Protein AF-A0A2S0KU17-F1 (afdb_monomer_lite)

Radius of gyration: 21.41 Å; chains: 1; bounding box: 46×50×54 Å

Secondary structure (DSSP, 8-state):
-HHHHHHHHHHHHHHH-------EEEEEESSEEEEEEETTTTEEEEEEE-SEEEEEE-SS-EEEEEEE-TTT--EEETTTTEEESEEEEEEEE----SSHHHHHHHH-HHHHHHHHHHHHHHHHHHHHHHHHHHTTT-

pLDDT: mean 76.0, std 9.33, range [48.88, 92.88]

Sequence (138 aa):
MRKITITITVIAAALLLPGCSHNTGAFTLGTRINAGLDPQNATANLSYTDGLNVVDVSRENASWDIEIDADNGVSVDDSTGTVKGVKRLRRDVGPQITGYLVDLAAKDPEMAKTYVKSMKLYWQYRLEKQREANSRTE

Foldseek 3Di:
DVVVVVVVVVVVVVVVPPPDPDWDWDWDAAWDWDWDADPVVRDIDTDTDGGTDIDTDDPFDKDWDWAFQPVPGWDADPVPRDIPGTPDIDMDTADPCPDPLVVCCVVPVVVSVVSVVVSVVVVVVVVVVVVVVVVVVD

Structure (mmCIF, N/CA/C/O backbone):
data_AF-A0A2S0KU17-F1
#
_entry.id   AF-A0A2S0KU17-F1
#
loop_
_atom_site.group_PDB
_atom_site.id
_atom_site.type_symbol
_atom_site.label_atom_id
_atom_site.label_alt_id
_atom_site.label_comp_id
_atom_site.label_asym_id
_atom_site.label_entity_id
_atom_site.label_seq_id
_atom_site.pdbx_PDB_ins_code
_atom_site.Cartn_x
_atom_site.Cartn_y
_atom_site.Cartn_z
_atom_site.occupancy
_atom_site.B_iso_or_equiv
_atom_site.auth_seq_id
_atom_site.auth_comp_id
_atom_site.auth_asym_id
_atom_site.auth_atom_id
_atom_site.pdbx_PDB_model_num
ATOM 1 N N . MET A 1 1 ? -12.622 32.152 -30.698 1.00 58.69 1 MET A N 1
ATOM 2 C CA . MET A 1 1 ? -12.985 31.667 -29.345 1.00 58.69 1 MET A CA 1
ATOM 3 C C . MET A 1 1 ? -13.016 30.141 -29.259 1.00 58.69 1 MET A C 1
ATOM 5 O O . MET A 1 1 ? -12.142 29.605 -28.602 1.00 58.69 1 MET A O 1
ATOM 9 N N . ARG A 1 2 ? -13.874 29.421 -30.003 1.00 65.50 2 ARG A N 1
ATOM 10 C CA . ARG A 1 2 ? -13.979 27.940 -29.941 1.00 65.50 2 ARG A CA 1
ATOM 11 C C . ARG A 1 2 ? -12.659 27.167 -30.126 1.00 65.50 2 ARG A C 1
ATOM 13 O O . ARG A 1 2 ? -12.406 26.216 -29.401 1.00 65.50 2 ARG A O 1
ATOM 20 N N . LYS A 1 3 ? -11.801 27.592 -31.065 1.00 69.38 3 LYS A N 1
ATOM 21 C CA . LYS A 1 3 ? -10.483 26.964 -31.297 1.00 69.38 3 LYS A CA 1
ATOM 22 C C . LYS A 1 3 ? -9.525 27.152 -30.113 1.00 69.38 3 LYS A C 1
ATOM 24 O O . LYS A 1 3 ? -8.852 26.209 -29.737 1.00 69.38 3 LYS A O 1
ATOM 29 N N . ILE A 1 4 ? -9.533 28.335 -29.495 1.00 77.44 4 ILE A N 1
ATOM 30 C CA . ILE A 1 4 ? -8.691 28.662 -28.334 1.00 77.44 4 ILE A CA 1
ATOM 31 C C . ILE A 1 4 ? -9.128 27.832 -27.122 1.00 77.44 4 ILE A C 1
ATOM 33 O O . ILE A 1 4 ? -8.285 27.256 -26.445 1.00 77.44 4 ILE A O 1
ATOM 37 N N . THR A 1 5 ? -10.439 27.694 -26.896 1.00 80.56 5 THR A N 1
ATOM 38 C CA . THR A 1 5 ? -10.979 26.856 -25.817 1.00 80.56 5 THR A CA 1
ATOM 39 C C . THR A 1 5 ? -10.567 25.393 -25.982 1.00 80.56 5 THR A C 1
ATOM 41 O O . THR A 1 5 ? -10.057 24.811 -25.037 1.00 80.56 5 THR A O 1
ATOM 44 N N . ILE A 1 6 ? -10.689 24.823 -27.189 1.00 84.44 6 ILE A N 1
ATOM 45 C CA . ILE A 1 6 ? -10.275 23.435 -27.465 1.00 84.44 6 ILE A CA 1
ATOM 46 C C . ILE A 1 6 ? -8.775 23.247 -27.214 1.00 84.44 6 ILE A C 1
ATOM 48 O O . ILE A 1 6 ? -8.378 22.282 -26.568 1.00 84.44 6 ILE A O 1
ATOM 52 N N . THR A 1 7 ? -7.939 24.177 -27.681 1.00 84.62 7 THR A N 1
ATOM 53 C CA . THR A 1 7 ? -6.487 24.105 -27.475 1.00 84.62 7 THR A CA 1
ATOM 54 C C . THR A 1 7 ? -6.122 24.154 -25.990 1.00 84.62 7 THR A C 1
ATOM 56 O O . THR A 1 7 ? -5.305 23.352 -25.547 1.00 84.62 7 THR A O 1
ATOM 59 N N . ILE A 1 8 ? -6.761 25.023 -25.202 1.00 84.75 8 ILE A N 1
ATOM 60 C CA . ILE A 1 8 ? -6.532 25.100 -23.751 1.00 84.75 8 ILE A CA 1
ATOM 61 C C . ILE A 1 8 ? -6.980 23.809 -23.056 1.00 84.75 8 ILE A C 1
ATOM 63 O O . ILE A 1 8 ? -6.252 23.299 -22.209 1.00 84.75 8 ILE A O 1
ATOM 67 N N . THR A 1 9 ? -8.128 23.238 -23.433 1.00 83.69 9 THR A N 1
ATOM 68 C CA . THR A 1 9 ? -8.615 21.975 -22.856 1.00 83.69 9 THR A CA 1
ATOM 69 C C . THR A 1 9 ? -7.673 20.805 -23.149 1.00 83.69 9 THR A C 1
ATOM 71 O O . THR A 1 9 ? -7.399 20.009 -22.256 1.00 83.69 9 THR A O 1
ATOM 74 N N . VAL A 1 10 ? -7.127 20.717 -24.366 1.00 84.56 10 VAL A N 1
ATOM 75 C CA . VAL A 1 10 ? -6.161 19.668 -24.738 1.00 84.56 10 VAL A CA 1
ATOM 76 C C . VAL A 1 10 ? -4.839 19.833 -23.985 1.00 84.56 10 VAL A C 1
ATOM 78 O O . VAL A 1 10 ? -4.292 18.845 -23.504 1.00 84.56 10 VAL A O 1
ATOM 81 N N . ILE A 1 11 ? -4.346 21.066 -23.825 1.00 82.88 11 ILE A N 1
ATOM 82 C CA . ILE A 1 11 ? -3.121 21.342 -23.057 1.00 82.88 11 ILE A CA 1
ATOM 83 C C . ILE A 1 11 ? -3.328 21.025 -21.571 1.00 82.88 11 ILE A C 1
ATOM 85 O O . ILE A 1 11 ? -2.480 20.376 -20.967 1.00 82.88 11 ILE A O 1
ATOM 89 N N . ALA A 1 12 ? -4.463 21.416 -20.987 1.00 79.25 12 ALA A N 1
ATOM 90 C CA . ALA A 1 12 ? -4.792 21.094 -19.600 1.00 79.25 12 ALA A CA 1
ATOM 91 C C . ALA A 1 12 ? -4.894 19.576 -19.377 1.00 79.25 12 ALA A C 1
ATOM 93 O O . ALA A 1 12 ? -4.332 19.067 -18.413 1.00 79.25 12 ALA A O 1
ATOM 94 N N . ALA A 1 13 ? -5.532 18.841 -20.293 1.00 77.00 13 ALA A N 1
ATOM 95 C CA . ALA A 1 13 ? -5.577 17.382 -20.238 1.00 77.00 13 ALA A CA 1
ATOM 96 C C . ALA A 1 13 ? -4.170 16.769 -20.346 1.00 77.00 13 ALA A C 1
ATOM 98 O O . ALA A 1 13 ? -3.811 15.926 -19.535 1.00 77.00 13 ALA A O 1
ATOM 99 N N . ALA A 1 14 ? -3.336 17.236 -21.278 1.00 72.06 14 ALA A N 1
ATOM 100 C CA . ALA A 1 14 ? -1.969 16.742 -21.444 1.00 72.06 14 ALA A CA 1
ATOM 101 C C . ALA A 1 14 ? -1.070 17.017 -20.223 1.00 72.06 14 ALA A C 1
ATOM 103 O O . ALA A 1 14 ? -0.218 16.194 -19.906 1.00 72.06 14 ALA A O 1
ATOM 104 N N . LEU A 1 15 ? -1.275 18.139 -19.524 1.00 68.44 15 LEU A N 1
ATOM 105 C CA . LEU A 1 15 ? -0.537 18.504 -18.307 1.00 68.44 15 LEU A CA 1
ATOM 106 C C . LEU A 1 15 ? -1.038 17.788 -17.043 1.00 68.44 15 LEU A C 1
ATOM 108 O O . LEU A 1 15 ? -0.300 17.723 -16.064 1.00 68.44 15 LEU A O 1
ATOM 112 N N . LEU A 1 16 ? -2.259 17.243 -17.057 1.00 60.62 16 LEU A N 1
ATOM 113 C CA . LEU A 1 16 ? -2.829 16.431 -15.971 1.00 60.62 16 LEU A CA 1
ATOM 114 C C . LEU A 1 16 ? -2.569 14.923 -16.147 1.00 60.62 16 LEU A C 1
ATOM 116 O O . LEU A 1 16 ? -2.746 14.156 -15.205 1.00 60.62 16 LEU A O 1
ATOM 120 N N . LEU A 1 17 ? -2.125 14.504 -17.337 1.00 56.28 17 LEU A N 1
ATOM 121 C CA . LEU A 1 17 ? -1.777 13.124 -17.676 1.00 56.28 17 LEU A CA 1
ATOM 122 C C . LEU A 1 17 ? -0.327 12.665 -17.406 1.00 56.28 17 LEU A C 1
ATOM 124 O O . LEU A 1 17 ? -0.102 11.464 -17.592 1.00 56.28 17 LEU A O 1
ATOM 128 N N . PRO A 1 18 ? 0.669 13.479 -16.976 1.00 51.06 18 PRO A N 1
ATOM 129 C CA . PRO A 1 18 ? 1.904 12.917 -16.452 1.00 51.06 18 PRO A CA 1
ATOM 130 C C . PRO A 1 18 ? 1.573 12.278 -15.101 1.00 51.06 18 PRO A C 1
ATOM 132 O O . PRO A 1 18 ? 1.691 12.881 -14.037 1.00 51.06 18 PRO A O 1
ATOM 135 N N . GLY A 1 19 ? 1.089 11.040 -15.170 1.00 50.56 19 GLY A N 1
ATOM 136 C CA . GLY A 1 19 ? 0.879 10.180 -14.028 1.00 50.56 19 GLY A CA 1
ATOM 137 C C . GLY A 1 19 ? 2.238 9.883 -13.434 1.00 50.56 19 GLY A C 1
ATOM 138 O O . GLY A 1 19 ? 3.006 9.086 -13.971 1.00 50.56 19 GLY A O 1
ATOM 139 N N . CYS A 1 20 ? 2.563 10.554 -12.338 1.00 51.56 20 CYS A N 1
ATOM 140 C CA . CYS A 1 20 ? 3.688 10.141 -11.529 1.00 51.56 20 CYS A CA 1
ATOM 141 C C . CYS A 1 20 ? 3.473 8.672 -11.137 1.00 51.56 20 CYS A C 1
ATOM 143 O O . CYS A 1 20 ? 2.390 8.295 -10.682 1.00 51.56 20 CYS A O 1
ATOM 145 N N . SER A 1 21 ? 4.492 7.839 -11.352 1.00 50.88 21 SER A N 1
ATOM 146 C CA . SER A 1 21 ? 4.471 6.424 -10.983 1.00 50.88 21 SER A CA 1
ATOM 147 C C . SER A 1 21 ? 4.432 6.300 -9.460 1.00 50.88 21 SER A C 1
ATOM 149 O O . SER A 1 21 ? 5.470 6.221 -8.807 1.00 50.88 21 SER A O 1
ATOM 151 N N . HIS A 1 22 ? 3.233 6.308 -8.889 1.00 62.09 22 HIS A N 1
ATOM 152 C CA . HIS A 1 22 ? 3.010 6.134 -7.463 1.00 62.09 22 HIS A CA 1
ATOM 153 C C . HIS A 1 22 ? 2.089 4.943 -7.232 1.00 62.09 22 HIS A C 1
ATOM 155 O O . HIS A 1 22 ? 1.055 4.800 -7.886 1.00 62.09 22 HIS A O 1
ATOM 161 N N . ASN A 1 23 ? 2.449 4.109 -6.259 1.00 62.22 23 ASN A N 1
ATOM 162 C CA . ASN A 1 23 ? 1.508 3.156 -5.691 1.00 62.22 23 ASN A CA 1
ATOM 163 C C . ASN A 1 23 ? 0.355 3.948 -5.080 1.00 62.22 23 ASN A C 1
ATOM 165 O O . ASN A 1 23 ? 0.582 4.775 -4.194 1.00 62.22 23 ASN A O 1
ATOM 169 N N . THR A 1 24 ? -0.861 3.722 -5.564 1.00 66.25 24 THR A N 1
ATOM 170 C CA . THR A 1 24 ? -2.039 4.394 -5.017 1.00 66.25 24 THR A CA 1
ATOM 171 C C . THR A 1 24 ? -2.593 3.536 -3.896 1.00 66.25 24 THR A C 1
ATOM 173 O O . THR A 1 24 ? -3.146 2.470 -4.144 1.00 66.25 24 THR A O 1
ATOM 176 N N . GLY A 1 25 ? -2.419 4.009 -2.665 1.00 70.88 25 GLY A N 1
ATOM 177 C CA . GLY A 1 25 ? -3.032 3.436 -1.476 1.00 70.88 25 GLY A CA 1
ATOM 178 C C . GLY A 1 25 ? -4.042 4.418 -0.895 1.00 70.88 25 GLY A C 1
ATOM 179 O O . GLY A 1 25 ? -3.706 5.581 -0.676 1.00 70.88 25 GLY A O 1
ATOM 180 N N . ALA A 1 26 ? -5.258 3.959 -0.626 1.00 70.56 26 ALA A N 1
ATOM 181 C CA . ALA A 1 26 ? -6.271 4.724 0.082 1.00 70.56 26 ALA A CA 1
ATOM 182 C C . ALA A 1 26 ? -6.857 3.891 1.222 1.00 70.56 26 ALA A C 1
ATOM 184 O O . ALA A 1 26 ? -7.203 2.722 1.058 1.00 70.56 26 ALA A O 1
ATOM 185 N N . PHE A 1 27 ? -6.988 4.529 2.379 1.00 74.25 27 PHE A N 1
ATOM 186 C CA . PHE A 1 27 ? -7.705 3.999 3.527 1.00 74.25 27 PHE A CA 1
ATOM 187 C C . PHE A 1 27 ? -8.929 4.875 3.743 1.00 74.25 27 PHE A C 1
ATOM 189 O O . PHE A 1 27 ? -8.799 6.082 3.950 1.00 74.25 27 PHE A O 1
ATOM 196 N N . THR A 1 28 ? -10.117 4.295 3.630 1.00 73.44 28 THR A N 1
ATOM 197 C CA . THR A 1 28 ? -11.367 5.053 3.714 1.00 73.44 28 THR A CA 1
ATOM 198 C C . THR A 1 28 ? -12.392 4.321 4.560 1.00 73.44 28 THR A C 1
ATOM 200 O O . THR A 1 28 ? -12.344 3.105 4.714 1.00 73.44 28 THR A O 1
ATOM 203 N N . LEU A 1 29 ? -13.316 5.088 5.128 1.00 75.25 29 LEU A N 1
ATOM 204 C CA . LEU A 1 29 ? -14.426 4.589 5.925 1.00 75.25 29 LEU A CA 1
ATOM 205 C C . LEU A 1 29 ? -15.741 5.215 5.464 1.00 75.25 29 LEU A C 1
ATOM 207 O O . LEU A 1 29 ? -15.756 6.345 4.956 1.00 75.25 29 LEU A O 1
ATOM 211 N N . GLY A 1 30 ? -16.816 4.452 5.646 1.00 74.38 30 GLY A N 1
ATOM 212 C CA . GLY A 1 30 ? -18.174 4.801 5.238 1.00 74.38 30 GLY A CA 1
ATOM 213 C C . GLY A 1 30 ? -18.466 4.439 3.784 1.00 74.38 30 GLY A C 1
ATOM 214 O O . GLY A 1 30 ? -17.738 3.664 3.160 1.00 74.38 30 GLY A O 1
ATOM 215 N N . THR A 1 31 ? -19.537 5.016 3.248 1.00 80.75 31 THR A N 1
ATOM 216 C CA . THR A 1 31 ? -20.014 4.717 1.900 1.00 80.75 31 THR A CA 1
ATOM 217 C C . THR A 1 31 ? -19.132 5.376 0.843 1.00 80.75 31 THR A C 1
ATOM 219 O O . THR A 1 31 ? -18.960 6.599 0.826 1.00 80.75 31 THR A O 1
ATOM 222 N N . ARG A 1 32 ? -18.558 4.575 -0.056 1.00 76.06 32 ARG A N 1
ATOM 223 C CA . ARG A 1 32 ? -17.623 5.018 -1.092 1.00 76.06 32 ARG A CA 1
ATOM 224 C C . ARG A 1 32 ? -17.928 4.378 -2.434 1.00 76.06 32 ARG A C 1
ATOM 226 O O . ARG A 1 32 ? -18.336 3.225 -2.528 1.00 76.06 32 ARG A O 1
ATOM 233 N N . ILE A 1 33 ? -17.664 5.158 -3.477 1.00 79.38 33 ILE A N 1
ATOM 234 C CA . ILE A 1 33 ? -17.570 4.683 -4.852 1.00 79.38 33 ILE A CA 1
ATOM 235 C C . ILE A 1 33 ? -16.110 4.838 -5.261 1.00 79.38 33 ILE A C 1
ATOM 237 O O . ILE A 1 33 ? -15.585 5.951 -5.237 1.00 79.38 33 ILE A O 1
ATOM 241 N N . ASN A 1 34 ? -15.460 3.740 -5.634 1.00 73.00 34 ASN A N 1
ATOM 242 C CA . ASN A 1 34 ? -14.142 3.773 -6.254 1.00 73.00 34 ASN A CA 1
ATOM 243 C C . ASN A 1 34 ? -14.299 3.492 -7.742 1.00 73.00 34 ASN A C 1
ATOM 245 O O . ASN A 1 34 ? -14.941 2.516 -8.121 1.00 73.00 34 ASN A O 1
ATOM 249 N N . ALA A 1 35 ? -13.707 4.347 -8.570 1.00 80.56 35 ALA A N 1
ATOM 250 C CA . ALA A 1 35 ? -13.597 4.138 -10.003 1.00 80.56 35 ALA A CA 1
ATOM 251 C C . ALA A 1 35 ? -12.115 4.139 -10.380 1.00 80.56 35 ALA A C 1
ATOM 253 O O . ALA A 1 35 ? -11.384 5.069 -10.035 1.00 80.56 35 ALA A O 1
ATOM 254 N N . GLY A 1 36 ? -11.676 3.096 -11.072 1.00 73.56 36 GLY A N 1
ATOM 255 C CA . GLY A 1 36 ? -10.290 2.904 -11.475 1.00 73.56 36 GLY A CA 1
ATOM 256 C C . GLY A 1 36 ? -10.193 2.549 -12.948 1.00 73.56 36 GLY A C 1
ATOM 257 O O . GLY A 1 36 ? -11.035 1.829 -13.480 1.00 73.56 36 GLY A O 1
ATOM 258 N N . LEU A 1 37 ? -9.150 3.045 -13.604 1.00 74.62 37 LEU A N 1
ATOM 259 C CA . LEU A 1 37 ? -8.778 2.662 -14.960 1.00 74.62 37 LEU A CA 1
ATOM 260 C C . LEU A 1 37 ? -7.328 2.197 -14.920 1.00 74.62 37 LEU A C 1
ATOM 262 O O . LEU A 1 37 ? -6.466 2.932 -14.442 1.00 74.62 37 LEU A O 1
ATOM 266 N N . ASP A 1 38 ? -7.072 0.996 -15.421 1.00 66.50 38 ASP A N 1
ATOM 267 C CA . ASP A 1 38 ? -5.732 0.480 -15.672 1.00 66.50 38 ASP A CA 1
ATOM 268 C C . ASP A 1 38 ? -5.496 0.468 -17.190 1.00 66.50 38 ASP A C 1
ATOM 270 O O . ASP A 1 38 ? -5.949 -0.444 -17.892 1.00 66.50 38 ASP A O 1
ATOM 274 N N . PRO A 1 39 ? -4.787 1.476 -17.727 1.00 62.50 39 PRO A N 1
ATOM 275 C CA . PRO A 1 39 ? -4.515 1.570 -19.154 1.00 62.50 39 PRO A CA 1
ATOM 276 C C . PRO A 1 39 ? -3.575 0.475 -19.667 1.00 62.50 39 PRO A C 1
ATOM 278 O O . PRO A 1 39 ? -3.586 0.203 -20.863 1.00 62.50 39 PRO A O 1
ATOM 281 N N . GLN A 1 40 ? -2.755 -0.144 -18.804 1.00 58.75 40 GLN A N 1
ATOM 282 C CA . GLN A 1 40 ? -1.821 -1.196 -19.224 1.00 58.75 40 GLN A CA 1
ATOM 283 C C . GLN A 1 40 ? -2.550 -2.506 -19.515 1.00 58.75 40 GLN A C 1
ATOM 285 O O . GLN A 1 40 ? -2.191 -3.198 -20.464 1.00 58.75 40 GLN A O 1
ATOM 290 N N . ASN A 1 41 ? -3.592 -2.812 -18.742 1.00 67.69 41 ASN A N 1
ATOM 291 C CA . ASN A 1 41 ? -4.391 -4.026 -18.916 1.00 67.69 41 ASN A CA 1
ATOM 292 C C . ASN A 1 41 ? -5.765 -3.770 -19.558 1.00 67.69 41 ASN A C 1
ATOM 294 O O . ASN A 1 41 ? -6.549 -4.704 -19.707 1.00 67.69 41 ASN A O 1
ATOM 298 N N . ALA A 1 42 ? -6.061 -2.521 -19.937 1.00 74.25 42 ALA A N 1
ATOM 299 C CA . ALA A 1 42 ? -7.354 -2.081 -20.468 1.00 74.25 42 ALA A CA 1
ATOM 300 C C . ALA A 1 42 ? -8.546 -2.470 -19.572 1.00 74.25 42 ALA A C 1
ATOM 302 O O . ALA A 1 42 ? -9.630 -2.790 -20.061 1.00 74.25 42 ALA A O 1
ATOM 303 N N . THR A 1 43 ? -8.349 -2.446 -18.253 1.00 64.88 43 THR A N 1
ATOM 304 C CA . THR A 1 43 ? -9.401 -2.780 -17.291 1.00 64.88 43 THR A CA 1
ATOM 305 C C . THR A 1 43 ? -9.973 -1.523 -16.649 1.00 64.88 43 THR A C 1
ATOM 307 O O . THR A 1 43 ? -9.280 -0.532 -16.413 1.00 64.88 43 THR A O 1
ATOM 310 N N . ALA A 1 44 ? -11.275 -1.566 -16.378 1.00 76.62 44 ALA A N 1
ATOM 311 C CA . ALA A 1 44 ? -11.980 -0.564 -15.596 1.00 76.62 44 ALA A CA 1
ATOM 312 C C . ALA A 1 44 ? -12.560 -1.241 -14.354 1.00 76.62 44 ALA A C 1
ATOM 314 O O . ALA A 1 44 ? -13.121 -2.334 -14.452 1.00 76.62 44 ALA A O 1
ATOM 315 N N . ASN A 1 45 ? -12.434 -0.596 -13.198 1.00 73.31 45 ASN A N 1
ATOM 316 C CA . ASN A 1 45 ? -13.118 -1.007 -11.982 1.00 73.31 45 ASN A CA 1
ATOM 317 C C . ASN A 1 45 ? -14.126 0.065 -11.565 1.00 73.31 45 ASN A C 1
ATOM 319 O O . ASN A 1 45 ? -13.891 1.264 -11.719 1.00 73.31 45 ASN A O 1
ATOM 323 N N . LEU A 1 46 ? -15.260 -0.401 -11.053 1.00 80.56 46 LEU A N 1
ATOM 324 C CA . LEU A 1 46 ? -16.208 0.404 -10.308 1.00 80.56 46 LEU A CA 1
ATOM 325 C C . LEU A 1 46 ? -16.624 -0.436 -9.107 1.00 80.56 46 LEU A C 1
ATOM 327 O O . LEU A 1 46 ? -17.171 -1.525 -9.282 1.00 80.56 46 LEU A O 1
ATOM 331 N N . SER A 1 47 ? -16.344 0.035 -7.900 1.00 75.75 47 SER A N 1
ATOM 332 C CA . SER A 1 47 ? -16.793 -0.620 -6.676 1.00 75.75 47 SER A CA 1
ATOM 333 C C . SER A 1 47 ? -17.593 0.345 -5.818 1.00 75.75 47 SER A C 1
ATOM 335 O O . SER A 1 47 ? -17.254 1.520 -5.695 1.00 75.75 47 SER A O 1
ATOM 337 N N . TYR A 1 48 ? -18.680 -0.170 -5.251 1.00 79.75 48 TYR A N 1
ATOM 338 C CA . TYR A 1 48 ? -19.458 0.483 -4.210 1.00 79.75 48 TYR A CA 1
ATOM 339 C C . TYR A 1 48 ? -19.236 -0.296 -2.925 1.00 79.75 48 TYR A C 1
ATOM 341 O O . TYR A 1 48 ? -19.442 -1.511 -2.892 1.00 79.75 48 TYR A O 1
ATOM 349 N N . THR A 1 49 ? -18.800 0.391 -1.885 1.00 74.38 49 THR A N 1
ATOM 350 C CA . THR A 1 49 ? -18.504 -0.226 -0.601 1.00 74.38 49 THR A CA 1
ATOM 351 C C . THR A 1 49 ? -19.005 0.657 0.525 1.00 74.38 49 THR A C 1
ATOM 353 O O . THR A 1 49 ? -19.008 1.879 0.413 1.00 74.38 49 THR A O 1
ATOM 356 N N . ASP A 1 50 ? -19.439 0.039 1.617 1.00 71.75 50 ASP A N 1
ATOM 357 C CA . ASP A 1 50 ? -19.856 0.738 2.827 1.00 71.75 50 ASP A CA 1
ATOM 358 C C . ASP A 1 50 ? -19.183 0.084 4.034 1.00 71.75 50 ASP A C 1
ATOM 360 O O . ASP A 1 50 ? -19.193 -1.140 4.168 1.00 71.75 50 ASP A O 1
ATOM 364 N N . GLY A 1 51 ? -18.525 0.894 4.860 1.00 74.69 51 GLY A N 1
ATOM 365 C CA . GLY A 1 51 ? -17.684 0.427 5.963 1.00 74.69 51 GLY A CA 1
ATOM 366 C C . GLY A 1 51 ? -16.194 0.682 5.735 1.00 74.69 51 GLY A C 1
ATOM 367 O O . GLY A 1 51 ? -15.811 1.686 5.134 1.00 74.69 51 GLY A O 1
ATOM 368 N N . LEU A 1 52 ? -15.339 -0.183 6.285 1.00 77.81 52 LEU A N 1
ATOM 369 C CA . LEU A 1 52 ? -13.886 -0.042 6.202 1.00 77.81 52 LEU A CA 1
ATOM 370 C C . LEU A 1 52 ? -13.362 -0.488 4.833 1.00 77.81 52 LEU A C 1
ATOM 372 O O . LEU A 1 52 ? -13.580 -1.620 4.415 1.00 77.81 52 LEU A O 1
ATOM 376 N N . ASN A 1 53 ? -12.600 0.381 4.178 1.00 77.94 53 ASN A N 1
ATOM 377 C CA . ASN A 1 53 ? -12.082 0.169 2.839 1.00 77.94 53 ASN A CA 1
ATOM 378 C C . ASN A 1 53 ? -10.575 0.389 2.783 1.00 77.94 53 ASN A C 1
ATOM 380 O O . ASN A 1 53 ? -10.079 1.477 3.086 1.00 77.94 53 ASN A O 1
ATOM 384 N N . VAL A 1 54 ? -9.864 -0.630 2.307 1.00 77.38 54 VAL A N 1
ATOM 385 C CA . VAL A 1 54 ? -8.452 -0.533 1.937 1.00 77.38 54 VAL A CA 1
ATOM 386 C C . VAL A 1 54 ? -8.353 -0.753 0.440 1.00 77.38 54 VAL A C 1
ATOM 388 O O . VAL A 1 54 ? -8.652 -1.834 -0.062 1.00 77.38 54 VAL A O 1
ATOM 391 N N . VAL A 1 55 ? -7.963 0.295 -0.275 1.00 76.25 55 VAL A N 1
ATOM 392 C CA . VAL A 1 55 ? -7.699 0.244 -1.709 1.00 76.25 55 VAL A CA 1
ATOM 393 C C . VAL A 1 55 ? -6.198 0.326 -1.878 1.00 76.25 55 VAL A C 1
ATOM 395 O O . VAL A 1 55 ? -5.584 1.304 -1.460 1.00 76.25 55 VAL A O 1
ATOM 398 N N . ASP A 1 56 ? -5.605 -0.694 -2.483 1.00 74.44 56 ASP A N 1
ATOM 399 C CA . ASP A 1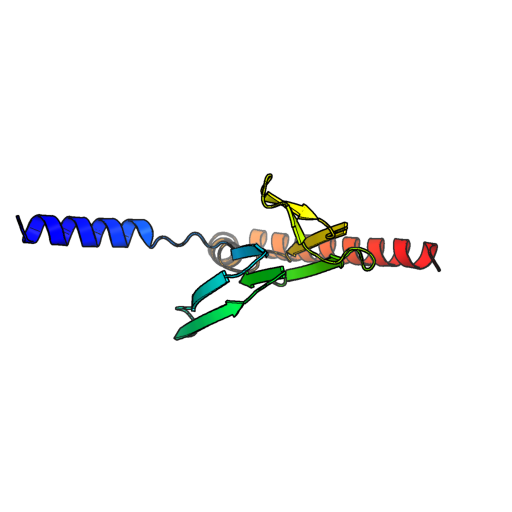 56 ? -4.189 -0.683 -2.815 1.00 74.44 56 ASP A CA 1
ATOM 400 C C . ASP A 1 56 ? -3.981 -1.103 -4.263 1.00 74.44 56 ASP A C 1
ATOM 402 O O . ASP A 1 56 ? -4.339 -2.207 -4.671 1.00 74.44 56 ASP A O 1
ATOM 406 N N . VAL A 1 57 ? -3.387 -0.203 -5.034 1.00 73.38 57 VAL A N 1
ATOM 407 C CA . VAL A 1 57 ? -2.928 -0.440 -6.396 1.00 73.38 57 VAL A CA 1
ATOM 408 C C . VAL A 1 57 ? -1.417 -0.305 -6.366 1.00 73.38 57 VAL A C 1
ATOM 410 O O . VAL A 1 57 ? -0.848 0.766 -6.606 1.00 73.38 57 VAL A O 1
ATOM 413 N N . SER A 1 58 ? -0.773 -1.407 -5.993 1.00 70.31 58 SER A N 1
ATOM 414 C CA . SER A 1 58 ? 0.675 -1.490 -5.896 1.00 70.31 58 SER A CA 1
ATOM 415 C C . SER A 1 58 ? 1.265 -2.059 -7.182 1.00 70.31 58 SER A C 1
ATOM 417 O O . SER A 1 58 ? 0.847 -3.113 -7.655 1.00 70.31 58 SER A O 1
ATOM 419 N N . ARG A 1 59 ? 2.269 -1.376 -7.735 1.00 69.38 59 ARG A N 1
ATOM 420 C CA . ARG A 1 59 ? 3.117 -1.882 -8.825 1.00 69.38 59 ARG A CA 1
ATOM 421 C C . ARG A 1 59 ? 4.172 -2.862 -8.312 1.00 69.38 59 ARG A C 1
ATOM 423 O O . ARG A 1 59 ? 4.804 -3.561 -9.098 1.00 69.38 59 ARG A O 1
ATOM 430 N N . GLU A 1 60 ? 4.365 -2.901 -6.997 1.00 73.81 60 GLU A N 1
ATOM 431 C CA . GLU A 1 60 ? 5.332 -3.755 -6.318 1.00 73.81 60 GLU A CA 1
ATOM 432 C C . GLU A 1 60 ? 4.678 -4.670 -5.293 1.00 73.81 60 GLU A C 1
ATOM 434 O O . GLU A 1 60 ? 3.544 -4.437 -4.872 1.00 73.81 60 GLU A O 1
ATOM 439 N N . ASN A 1 61 ? 5.414 -5.695 -4.857 1.00 72.69 61 ASN A N 1
ATOM 440 C CA . ASN A 1 61 ? 4.968 -6.571 -3.778 1.00 72.69 61 ASN A CA 1
ATOM 441 C C . ASN A 1 61 ? 4.633 -5.724 -2.549 1.00 72.69 61 ASN A C 1
ATOM 443 O O . ASN A 1 61 ? 5.523 -5.101 -1.982 1.00 72.69 61 ASN A O 1
ATOM 447 N N . ALA A 1 62 ? 3.372 -5.701 -2.141 1.00 74.06 62 ALA A N 1
ATOM 448 C CA . ALA A 1 62 ? 2.916 -4.986 -0.960 1.00 74.06 62 ALA A CA 1
ATOM 449 C C . ALA A 1 62 ? 2.199 -5.952 -0.019 1.00 74.06 62 ALA A C 1
ATOM 451 O O . ALA A 1 62 ? 1.548 -6.899 -0.462 1.00 74.06 62 ALA A O 1
ATOM 452 N N . SER A 1 63 ? 2.323 -5.705 1.280 1.00 80.62 63 SER A N 1
ATOM 453 C CA . SER A 1 63 ? 1.585 -6.422 2.315 1.00 80.62 63 SER A CA 1
ATOM 454 C C . SER A 1 63 ? 0.905 -5.440 3.250 1.00 80.62 63 SER A C 1
ATOM 456 O O . SER A 1 63 ? 1.482 -4.413 3.618 1.00 80.62 63 SER A O 1
ATOM 458 N N . TRP A 1 64 ? -0.303 -5.796 3.668 1.00 80.56 64 TRP A N 1
ATOM 459 C CA . TRP A 1 64 ? -1.071 -5.055 4.655 1.00 80.56 64 TRP A CA 1
ATOM 460 C C . TRP A 1 64 ? -1.247 -5.884 5.913 1.00 80.56 64 TRP A C 1
ATOM 462 O O . TRP A 1 64 ? -1.502 -7.084 5.846 1.00 80.56 64 TRP A O 1
ATOM 472 N N . ASP A 1 65 ? -1.138 -5.210 7.046 1.00 83.88 65 ASP A N 1
ATOM 473 C CA . ASP A 1 65 ? -1.448 -5.743 8.360 1.00 83.88 65 ASP A CA 1
ATOM 474 C C . ASP A 1 65 ? -2.449 -4.793 9.024 1.00 83.88 65 ASP A C 1
ATOM 476 O O . ASP A 1 65 ? -2.167 -3.603 9.224 1.00 83.88 65 ASP A O 1
ATOM 480 N N . ILE A 1 66 ? -3.652 -5.316 9.259 1.00 82.81 66 ILE A N 1
ATOM 481 C CA . ILE A 1 66 ? -4.804 -4.579 9.770 1.00 82.81 66 ILE A CA 1
ATOM 482 C C . ILE A 1 66 ? -5.257 -5.274 11.045 1.00 82.81 66 ILE A C 1
ATOM 484 O O . ILE A 1 66 ? -5.701 -6.420 11.018 1.00 82.81 66 ILE A O 1
ATOM 488 N N . GLU A 1 67 ? -5.185 -4.552 12.153 1.00 84.81 67 GLU A N 1
ATOM 489 C CA . GLU A 1 67 ? -5.627 -5.017 13.458 1.00 84.81 67 GLU A CA 1
ATOM 490 C C . GLU A 1 67 ? -6.816 -4.172 13.908 1.00 84.81 67 GLU A C 1
ATOM 492 O O . GLU A 1 67 ? -6.699 -2.957 14.105 1.00 84.81 67 GLU A O 1
ATOM 497 N N . ILE A 1 68 ? -7.970 -4.824 14.040 1.00 83.69 68 ILE A N 1
ATOM 498 C CA . ILE A 1 68 ? -9.232 -4.210 14.456 1.00 83.69 68 ILE A CA 1
ATOM 499 C C . ILE A 1 68 ? -9.484 -4.531 15.928 1.00 83.69 68 ILE A C 1
ATOM 501 O O . ILE A 1 68 ? -9.240 -5.646 16.388 1.00 83.69 68 ILE A O 1
ATOM 505 N N . ASP A 1 69 ? -9.983 -3.550 16.670 1.00 81.06 69 ASP A N 1
ATOM 506 C CA . ASP A 1 69 ? -10.453 -3.753 18.031 1.00 81.06 69 ASP A CA 1
ATOM 507 C C . ASP A 1 69 ? -11.787 -4.511 18.022 1.00 81.06 69 ASP A C 1
ATOM 509 O O . ASP A 1 69 ? -12.832 -3.950 17.683 1.00 81.06 69 ASP A O 1
ATOM 513 N N . ALA A 1 70 ? -11.740 -5.802 18.359 1.00 64.19 70 ALA A N 1
ATOM 514 C CA . ALA A 1 70 ? -12.886 -6.707 18.277 1.00 64.19 70 ALA A CA 1
ATOM 515 C C . ALA A 1 70 ? -14.068 -6.272 19.160 1.00 64.19 70 ALA A C 1
ATOM 517 O O . ALA A 1 70 ? -15.215 -6.530 18.803 1.00 64.19 70 ALA A O 1
ATOM 518 N N . ASP A 1 71 ? -13.794 -5.577 20.267 1.00 70.81 71 ASP A N 1
ATOM 519 C CA . ASP A 1 71 ? -14.808 -5.219 21.261 1.00 70.81 71 ASP A CA 1
ATOM 520 C C . ASP A 1 71 ? -15.652 -4.001 20.847 1.00 70.81 71 ASP A C 1
ATOM 522 O O . ASP A 1 71 ? -16.778 -3.840 21.314 1.00 70.81 71 ASP A O 1
ATOM 526 N N . ASN A 1 72 ? -15.131 -3.151 19.953 1.00 66.81 72 ASN A N 1
ATOM 527 C CA . ASN A 1 72 ? -15.738 -1.860 19.609 1.00 66.81 72 ASN A CA 1
ATOM 528 C C . ASN A 1 72 ? -16.194 -1.751 18.142 1.00 66.81 72 ASN A C 1
ATOM 530 O O . ASN A 1 72 ? -16.958 -0.843 17.807 1.00 66.81 72 ASN A O 1
ATOM 534 N N . GLY A 1 73 ? -15.744 -2.655 17.262 1.00 69.81 73 GLY A N 1
ATOM 535 C CA . GLY A 1 73 ? -15.956 -2.530 15.816 1.00 69.81 73 GLY A CA 1
ATOM 536 C C . GLY A 1 73 ? -15.280 -1.283 15.227 1.00 69.81 73 GLY A C 1
ATOM 537 O O . GLY A 1 73 ? -14.652 -0.499 15.936 1.00 69.81 73 GLY A O 1
ATOM 538 N N . VAL A 1 74 ? -15.386 -1.082 13.909 1.00 75.75 74 VAL A N 1
ATOM 539 C CA . VAL A 1 74 ? -14.820 0.107 13.245 1.00 75.75 74 VAL A CA 1
ATOM 540 C C . VAL A 1 74 ? -15.911 1.149 13.040 1.00 75.75 74 VAL A C 1
ATOM 542 O O . VAL A 1 74 ? -16.932 0.861 12.421 1.00 75.75 74 VAL A O 1
ATOM 545 N N . SER A 1 75 ? -15.686 2.367 13.531 1.00 75.56 75 SER A N 1
ATOM 546 C CA . SER A 1 75 ? -16.622 3.489 13.386 1.00 75.56 75 SER A CA 1
ATOM 547 C C . SER A 1 75 ? -15.891 4.802 13.120 1.00 75.56 75 SER A C 1
ATOM 549 O O . SER A 1 75 ? -14.692 4.934 13.382 1.00 75.56 75 SER A O 1
ATOM 551 N N . VAL A 1 76 ? -16.619 5.776 12.578 1.00 75.00 76 VAL A N 1
ATOM 552 C CA . VAL A 1 76 ? -16.151 7.153 12.413 1.00 75.00 76 VAL A CA 1
ATOM 553 C C . VAL A 1 76 ? -16.955 8.032 13.355 1.00 75.00 76 VAL A C 1
ATOM 555 O O . VAL A 1 76 ? -18.172 7.921 13.440 1.00 75.00 76 VAL A O 1
ATOM 558 N N . ASP A 1 77 ? -16.260 8.883 14.095 1.00 72.62 77 ASP A N 1
ATOM 559 C CA . ASP A 1 77 ? -16.893 9.928 14.882 1.00 72.62 77 ASP A CA 1
ATOM 560 C C . ASP A 1 77 ? -17.324 11.065 13.946 1.00 72.62 77 ASP A C 1
ATOM 562 O O . ASP A 1 77 ? -16.478 11.815 13.460 1.00 72.62 77 ASP A O 1
ATOM 566 N N . ASP A 1 78 ? -18.625 11.194 13.686 1.00 74.88 78 ASP A N 1
ATOM 567 C CA . ASP A 1 78 ? -19.169 12.148 12.705 1.00 74.88 78 ASP A CA 1
ATOM 568 C C . ASP A 1 78 ? -18.862 13.620 13.028 1.00 74.88 78 ASP A C 1
ATOM 570 O O . ASP A 1 78 ? -18.898 14.475 12.143 1.00 74.88 78 ASP A O 1
ATOM 574 N N . SER A 1 79 ? -18.534 13.932 14.286 1.00 73.38 79 SER A N 1
ATOM 575 C CA . SER A 1 79 ? -18.226 15.299 14.71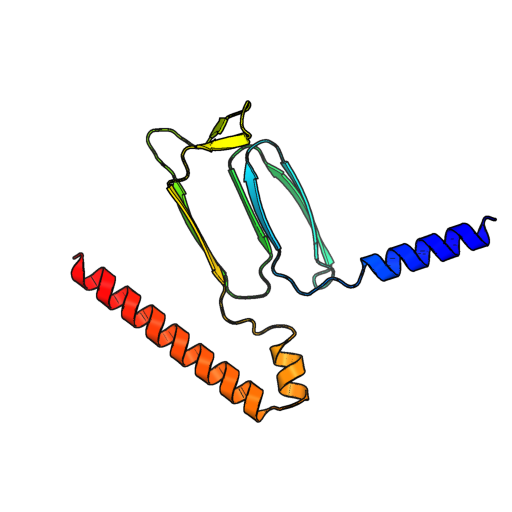7 1.00 73.38 79 SER A CA 1
ATOM 576 C C . SER A 1 79 ? -16.763 15.689 14.493 1.00 73.38 79 SER A C 1
ATOM 578 O O . SER A 1 79 ? -16.461 16.864 14.288 1.00 73.38 79 SER A O 1
ATOM 580 N N . THR A 1 80 ? -15.851 14.713 14.512 1.00 76.69 80 THR A N 1
ATOM 581 C CA . THR A 1 80 ? -14.398 14.950 14.413 1.00 76.69 80 THR A CA 1
ATOM 582 C C . THR A 1 80 ? -13.746 14.293 13.197 1.00 76.69 80 THR A C 1
ATOM 584 O O . THR A 1 80 ? -12.589 14.579 12.898 1.00 76.69 80 THR A O 1
ATOM 587 N N . GLY A 1 81 ? -14.451 13.398 12.501 1.00 67.38 81 GLY A N 1
ATOM 588 C CA . GLY A 1 81 ? -13.904 12.557 11.433 1.00 67.38 81 GLY A CA 1
ATOM 589 C C . GLY A 1 81 ? -12.913 11.495 11.924 1.00 67.38 81 GLY A C 1
ATOM 590 O O . GLY A 1 81 ? -12.237 10.865 11.111 1.00 67.38 81 GLY A O 1
ATOM 591 N N . THR A 1 82 ? -12.794 11.295 13.241 1.00 71.81 82 THR A N 1
ATOM 592 C CA . THR A 1 82 ? -11.815 10.373 13.828 1.00 71.81 82 THR A CA 1
ATOM 593 C C . THR A 1 82 ? -12.267 8.927 13.660 1.00 71.81 82 THR A C 1
ATOM 595 O O . THR A 1 82 ? -13.385 8.572 14.030 1.00 71.81 82 THR A O 1
ATOM 598 N N . VAL A 1 83 ? -11.374 8.076 13.157 1.00 74.69 83 VAL A N 1
ATOM 599 C CA . VAL A 1 83 ? -11.590 6.629 13.049 1.00 74.69 83 VAL A CA 1
ATOM 600 C C . VAL A 1 83 ? -11.325 5.962 14.398 1.00 74.69 83 VAL A C 1
ATOM 602 O O . VAL A 1 83 ? -10.236 6.103 14.954 1.00 74.69 83 VAL A O 1
ATOM 605 N N . LYS A 1 84 ? -12.300 5.209 14.912 1.00 77.81 84 LYS A N 1
ATOM 606 C CA . LYS A 1 84 ? -12.189 4.405 16.138 1.00 77.81 84 LYS A CA 1
ATOM 607 C C . LYS A 1 84 ? -12.185 2.912 15.796 1.00 77.81 84 LYS A C 1
ATOM 609 O O . LYS A 1 84 ? -12.744 2.497 14.782 1.00 77.81 84 LYS A O 1
ATOM 614 N N . GLY A 1 85 ? -11.539 2.116 16.650 1.00 79.19 85 GLY A N 1
ATOM 615 C CA . GLY A 1 85 ? -11.522 0.653 16.541 1.00 79.19 85 GLY A CA 1
ATOM 616 C C . GLY A 1 85 ? -10.490 0.064 15.577 1.00 79.19 85 GLY A C 1
ATOM 617 O O . GLY A 1 85 ? -10.500 -1.137 15.339 1.00 79.19 85 GLY A O 1
ATOM 618 N N . VAL A 1 86 ? -9.567 0.867 15.042 1.00 81.62 86 VAL A N 1
ATOM 619 C CA . VAL A 1 86 ? -8.396 0.371 14.299 1.00 81.62 86 VAL A CA 1
ATOM 620 C C . VAL A 1 86 ? -7.184 0.480 15.218 1.00 81.62 86 VAL A C 1
ATOM 622 O O . VAL A 1 86 ? -6.714 1.583 15.489 1.00 81.62 86 VAL A O 1
ATOM 625 N N . LYS A 1 87 ? -6.688 -0.654 15.723 1.00 82.62 87 LYS A N 1
ATOM 626 C CA . LYS A 1 87 ? -5.499 -0.705 16.592 1.00 82.62 87 LYS A CA 1
ATOM 627 C C . LYS A 1 87 ? -4.227 -0.478 15.796 1.00 82.62 87 LYS A C 1
ATOM 629 O O . LYS A 1 87 ? -3.320 0.219 16.246 1.00 82.62 87 LYS A O 1
ATOM 634 N N . ARG A 1 88 ? -4.161 -1.070 14.604 1.00 82.00 88 ARG A N 1
ATOM 635 C CA . ARG A 1 88 ? -2.974 -1.002 13.761 1.00 82.00 88 ARG A CA 1
ATOM 636 C C . ARG A 1 88 ? -3.356 -1.066 12.298 1.00 82.00 88 ARG A C 1
ATOM 638 O O . ARG A 1 88 ? -4.093 -1.946 11.873 1.00 82.00 88 ARG A O 1
ATOM 645 N N . LEU A 1 89 ? -2.809 -0.130 11.536 1.00 82.25 89 LEU A N 1
ATOM 646 C CA . LEU A 1 89 ? -2.822 -0.156 10.086 1.00 82.25 89 LEU A CA 1
ATOM 647 C C . LEU A 1 89 ? -1.383 -0.002 9.625 1.00 82.25 89 LEU A C 1
ATOM 649 O O . LEU A 1 89 ? -0.765 1.044 9.829 1.00 82.25 89 LEU A O 1
ATOM 653 N N . ARG A 1 90 ? -0.838 -1.049 9.019 1.00 83.69 90 ARG A N 1
ATOM 654 C CA . ARG A 1 90 ? 0.519 -1.040 8.492 1.00 83.69 90 ARG A CA 1
ATOM 655 C C . ARG A 1 90 ? 0.509 -1.532 7.056 1.00 83.69 90 ARG A C 1
ATOM 657 O O . ARG A 1 90 ? -0.030 -2.591 6.758 1.00 83.69 90 ARG A O 1
ATOM 664 N N . ARG A 1 91 ? 1.151 -0.759 6.186 1.00 83.00 91 ARG A N 1
ATOM 665 C CA . ARG A 1 91 ? 1.446 -1.135 4.808 1.00 83.00 91 ARG A CA 1
ATOM 666 C C . ARG A 1 91 ? 2.955 -1.241 4.660 1.00 83.00 91 ARG A C 1
ATOM 668 O O . ARG A 1 91 ? 3.653 -0.247 4.848 1.00 83.00 91 ARG A O 1
ATOM 675 N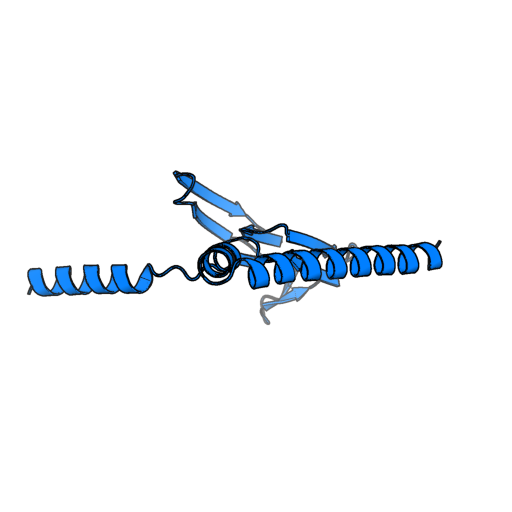 N . ASP A 1 92 ? 3.452 -2.417 4.312 1.00 80.31 92 ASP A N 1
ATOM 676 C CA . ASP A 1 92 ? 4.839 -2.595 3.892 1.00 80.31 92 ASP A CA 1
ATOM 677 C C . ASP A 1 92 ? 4.875 -2.714 2.368 1.00 80.31 92 ASP A C 1
ATOM 679 O O . ASP A 1 92 ? 4.121 -3.479 1.766 1.00 80.31 92 ASP A O 1
ATOM 683 N N . VAL A 1 93 ? 5.759 -1.939 1.745 1.00 74.62 93 VAL A N 1
ATOM 684 C CA . VAL A 1 93 ? 5.993 -1.968 0.301 1.00 74.62 93 VAL A CA 1
ATOM 685 C C . VAL A 1 93 ? 7.364 -2.569 0.063 1.00 74.62 93 VAL A C 1
ATOM 687 O O . VAL A 1 93 ? 8.349 -2.178 0.692 1.00 74.62 93 VAL A O 1
ATOM 690 N N . GLY A 1 94 ? 7.407 -3.539 -0.837 1.00 71.38 94 GLY A N 1
ATOM 691 C CA . GLY A 1 94 ? 8.613 -4.164 -1.341 1.00 71.38 94 GLY A CA 1
ATOM 692 C C . GLY A 1 94 ? 9.506 -3.181 -2.103 1.00 71.38 94 GLY A C 1
ATOM 693 O O . GLY A 1 94 ? 9.171 -2.007 -2.269 1.00 71.38 94 GLY A O 1
ATOM 694 N N . PRO A 1 95 ? 10.664 -3.650 -2.593 1.00 69.25 95 PRO A N 1
ATOM 695 C CA . PRO A 1 95 ? 11.539 -2.832 -3.422 1.00 69.25 95 PRO A CA 1
ATOM 696 C C . PRO A 1 95 ? 10.785 -2.313 -4.643 1.00 69.25 95 PRO A C 1
ATOM 698 O O . PRO A 1 95 ? 10.068 -3.081 -5.283 1.00 69.25 95 PRO A O 1
ATOM 701 N N . GLN A 1 96 ? 11.010 -1.050 -5.002 1.00 66.06 96 GLN A N 1
ATOM 702 C CA . GLN A 1 96 ? 10.494 -0.469 -6.239 1.00 66.06 96 GLN A CA 1
ATOM 703 C C . GLN A 1 96 ? 11.278 -1.003 -7.440 1.00 66.06 96 GLN A C 1
ATOM 705 O O . GLN A 1 96 ? 12.301 -0.451 -7.837 1.00 66.06 96 GLN A O 1
ATOM 710 N N . ILE A 1 97 ? 10.832 -2.140 -7.979 1.00 65.19 97 ILE A N 1
ATOM 711 C CA . ILE A 1 97 ? 11.464 -2.800 -9.136 1.00 65.19 97 ILE A CA 1
ATOM 712 C C . ILE A 1 97 ? 10.961 -2.187 -10.456 1.00 65.19 97 ILE A C 1
ATOM 714 O O . ILE A 1 97 ? 11.599 -2.346 -11.495 1.00 65.19 97 ILE A O 1
ATOM 718 N N . THR A 1 98 ? 9.840 -1.458 -10.443 1.00 64.75 98 THR A N 1
ATOM 719 C CA . THR A 1 98 ? 9.232 -0.913 -11.665 1.00 64.75 98 THR A CA 1
ATOM 720 C C . THR A 1 98 ? 9.604 0.552 -11.907 1.00 64.75 98 THR A C 1
ATOM 722 O O . THR A 1 98 ? 9.837 1.315 -10.972 1.00 64.75 98 THR A O 1
ATOM 725 N N . GLY A 1 99 ? 9.697 0.948 -13.183 1.00 68.50 99 GLY A N 1
ATOM 726 C CA . GLY A 1 99 ? 10.002 2.321 -13.607 1.00 68.50 99 GLY A CA 1
ATOM 727 C C . GLY A 1 99 ? 11.447 2.733 -13.322 1.00 68.50 99 GLY A C 1
ATOM 728 O O . GLY A 1 99 ? 12.305 2.628 -14.194 1.00 68.50 99 GLY A O 1
ATOM 729 N N . TYR A 1 100 ? 11.734 3.139 -12.085 1.00 72.88 100 TYR A N 1
ATOM 730 C CA . TYR A 1 100 ? 13.038 3.675 -11.687 1.00 72.88 100 TYR A CA 1
ATOM 731 C C . TYR A 1 100 ? 14.189 2.695 -11.925 1.00 72.88 100 TYR A C 1
ATOM 733 O O . TYR A 1 100 ? 15.226 3.079 -12.456 1.00 72.88 100 TYR A O 1
ATOM 741 N N . LEU A 1 101 ? 14.014 1.420 -11.565 1.00 77.56 101 LEU A N 1
ATOM 742 C CA . LEU A 1 101 ? 15.070 0.426 -11.751 1.00 77.56 101 LEU A CA 1
ATOM 743 C C . LEU A 1 101 ? 15.307 0.098 -13.231 1.00 77.56 101 LEU A C 1
ATOM 745 O O . LEU A 1 101 ? 16.433 -0.213 -13.603 1.00 77.56 101 LEU A O 1
ATOM 749 N N . VAL A 1 102 ? 14.275 0.190 -14.074 1.00 77.88 102 VAL A N 1
ATOM 750 C CA . VAL A 1 102 ? 14.406 0.007 -15.528 1.00 77.88 102 VAL A CA 1
ATOM 751 C C . VAL A 1 102 ? 15.210 1.162 -16.120 1.00 77.88 102 VAL A C 1
ATOM 753 O O . VAL A 1 102 ? 16.184 0.929 -16.836 1.00 77.88 102 VAL A O 1
ATOM 756 N N . ASP A 1 103 ? 14.870 2.396 -15.746 1.00 82.75 103 ASP A N 1
ATOM 757 C CA . ASP A 1 103 ? 15.603 3.591 -16.171 1.00 82.75 103 ASP A CA 1
ATOM 758 C C . ASP A 1 103 ? 17.048 3.589 -15.652 1.00 82.75 103 ASP A C 1
ATOM 760 O O . ASP A 1 103 ? 17.975 3.983 -16.364 1.00 82.75 103 ASP A O 1
ATOM 764 N N . LEU A 1 104 ? 17.253 3.122 -14.417 1.00 83.19 104 LEU A N 1
ATOM 765 C CA . LEU A 1 104 ? 18.572 2.965 -13.819 1.00 83.19 104 LEU A CA 1
ATOM 766 C C . LEU A 1 104 ? 19.373 1.879 -14.532 1.00 83.19 104 LEU A C 1
ATOM 768 O O . LEU A 1 104 ? 20.527 2.115 -14.849 1.00 83.19 104 LEU A O 1
ATOM 772 N N . ALA A 1 105 ? 18.779 0.727 -14.843 1.00 86.38 105 ALA A N 1
ATOM 773 C CA . ALA A 1 105 ? 19.460 -0.345 -15.564 1.00 86.38 105 ALA A CA 1
ATOM 774 C C . ALA A 1 105 ? 19.877 0.079 -16.977 1.00 86.38 105 ALA A C 1
ATOM 776 O O . ALA A 1 105 ? 20.923 -0.353 -17.454 1.00 86.38 105 ALA A O 1
ATOM 777 N N . ALA A 1 106 ? 19.093 0.941 -17.631 1.00 88.12 106 ALA A N 1
ATOM 778 C CA . ALA A 1 106 ? 19.441 1.500 -18.933 1.00 88.12 106 ALA A CA 1
ATOM 779 C C . ALA A 1 106 ? 20.604 2.508 -18.861 1.00 88.12 106 ALA A C 1
ATOM 781 O O . ALA A 1 106 ? 21.401 2.584 -19.794 1.00 88.12 106 ALA A O 1
ATOM 782 N N . LYS A 1 107 ? 20.708 3.283 -17.771 1.00 92.88 107 LYS A N 1
ATOM 783 C CA . LYS A 1 107 ? 21.756 4.305 -17.582 1.00 92.88 107 LYS A CA 1
ATOM 784 C C . LYS A 1 107 ? 23.040 3.755 -16.958 1.00 92.88 107 LYS A C 1
ATOM 786 O O . LYS A 1 107 ? 24.126 4.135 -17.378 1.00 92.88 107 LYS A O 1
ATOM 791 N N . ASP A 1 108 ? 22.907 2.894 -15.956 1.00 92.38 108 ASP A N 1
ATOM 792 C CA . ASP A 1 108 ? 23.992 2.294 -15.180 1.00 92.38 108 ASP A CA 1
ATOM 793 C C . ASP A 1 108 ? 23.603 0.873 -14.699 1.00 92.38 108 ASP A C 1
ATOM 795 O O . ASP A 1 108 ? 23.033 0.683 -13.613 1.00 92.38 108 ASP A O 1
ATOM 799 N N . PRO A 1 109 ? 23.923 -0.160 -15.502 1.00 92.69 109 PRO A N 1
ATOM 800 C CA . PRO A 1 109 ? 23.616 -1.551 -15.178 1.00 92.69 109 PRO A CA 1
ATOM 801 C C . PRO A 1 109 ? 24.273 -2.058 -13.888 1.00 92.69 109 PRO A C 1
ATOM 803 O O . PRO A 1 109 ? 23.703 -2.910 -13.203 1.00 92.69 109 PRO A O 1
ATOM 806 N N . GLU A 1 110 ? 25.468 -1.574 -13.543 1.00 92.69 110 GLU A N 1
ATOM 807 C CA . GLU A 1 110 ? 26.188 -2.033 -12.349 1.00 92.69 110 GLU A CA 1
ATOM 808 C C . GLU A 1 110 ? 25.591 -1.428 -11.078 1.00 92.69 110 GLU A C 1
ATOM 810 O O . GLU A 1 110 ? 25.421 -2.126 -10.068 1.00 92.69 110 GLU A O 1
ATOM 815 N N . MET A 1 111 ? 25.163 -0.166 -11.139 1.00 88.81 111 MET A N 1
ATOM 816 C CA . MET A 1 111 ? 24.397 0.447 -10.058 1.00 88.81 111 MET A CA 1
ATOM 817 C C . MET A 1 111 ? 23.041 -0.242 -9.878 1.00 88.81 111 MET A C 1
ATOM 819 O O . MET A 1 111 ? 22.664 -0.548 -8.745 1.00 88.81 111 MET A O 1
ATOM 823 N N . ALA A 1 112 ? 22.344 -0.582 -10.967 1.00 88.56 112 ALA A N 1
ATOM 824 C CA . ALA A 1 112 ? 21.094 -1.341 -10.899 1.00 88.56 112 ALA A CA 1
ATOM 825 C C . ALA A 1 112 ? 21.286 -2.725 -10.249 1.00 88.56 112 ALA A C 1
ATOM 827 O O . ALA A 1 112 ? 20.531 -3.098 -9.347 1.00 88.56 112 ALA A O 1
ATOM 828 N N . LYS A 1 113 ? 22.332 -3.475 -10.629 1.00 89.06 113 LYS A N 1
ATOM 829 C CA . LYS A 1 113 ? 22.680 -4.759 -9.988 1.00 89.06 113 LYS A CA 1
ATOM 830 C C . LYS A 1 113 ? 22.974 -4.591 -8.499 1.00 89.06 113 LYS A C 1
ATOM 832 O O . LYS A 1 113 ? 22.512 -5.390 -7.682 1.00 89.06 113 LYS A O 1
ATOM 837 N N . THR A 1 114 ? 23.727 -3.553 -8.142 1.00 90.06 114 THR A N 1
ATOM 838 C CA . THR A 1 114 ? 24.074 -3.250 -6.748 1.00 90.06 114 THR A CA 1
ATOM 839 C C . THR A 1 114 ? 22.831 -2.920 -5.930 1.00 90.06 114 THR A C 1
ATOM 841 O O . THR A 1 114 ? 22.671 -3.447 -4.830 1.00 90.06 114 THR A O 1
ATOM 844 N N . TYR A 1 115 ? 21.917 -2.125 -6.488 1.00 85.88 115 TYR A N 1
ATOM 845 C CA . TYR A 1 115 ? 20.633 -1.796 -5.876 1.00 85.88 115 TYR A CA 1
ATOM 846 C C . TYR A 1 115 ? 19.777 -3.046 -5.628 1.00 85.88 115 TYR A C 1
ATOM 848 O O . TYR A 1 115 ? 19.291 -3.267 -4.520 1.00 85.88 115 TYR A O 1
ATOM 856 N N . VAL A 1 116 ? 19.643 -3.931 -6.620 1.00 85.75 116 VAL A N 1
ATOM 857 C CA . VAL A 1 116 ? 18.895 -5.190 -6.448 1.00 85.75 116 VAL A CA 1
ATOM 858 C C . VAL A 1 116 ? 19.534 -6.068 -5.368 1.00 85.75 116 VAL A C 1
ATOM 860 O O . VAL A 1 116 ? 18.836 -6.647 -4.530 1.00 85.75 116 VAL A O 1
ATOM 863 N N . LYS A 1 117 ? 20.869 -6.154 -5.346 1.00 88.69 117 LYS A N 1
ATOM 864 C CA . LYS A 1 117 ? 21.608 -6.942 -4.354 1.00 88.69 117 LYS A CA 1
ATOM 865 C C . LYS A 1 117 ? 21.449 -6.383 -2.938 1.00 88.69 117 LYS A C 1
ATOM 867 O O . LYS A 1 117 ? 21.232 -7.164 -2.012 1.00 88.69 117 LYS A O 1
ATOM 872 N N . SER A 1 118 ? 21.528 -5.064 -2.762 1.00 86.56 118 SER A N 1
ATOM 873 C CA . SER A 1 118 ? 21.345 -4.424 -1.455 1.00 86.56 118 SER A CA 1
ATOM 874 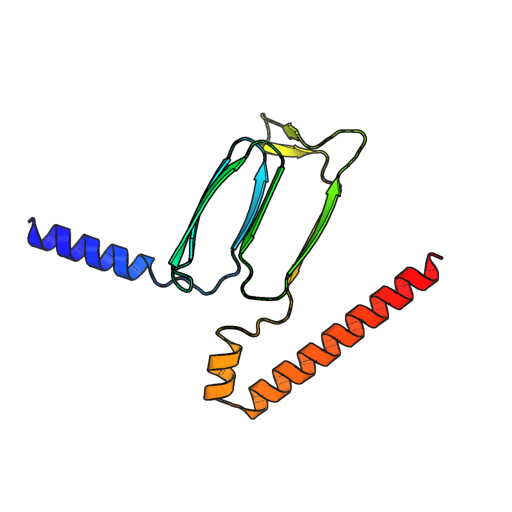C C . SER A 1 118 ? 19.917 -4.603 -0.943 1.00 86.56 118 SER A C 1
ATOM 876 O O . SER A 1 118 ? 19.726 -4.935 0.226 1.00 86.56 118 SER A O 1
ATOM 878 N N . MET A 1 119 ? 18.921 -4.506 -1.828 1.00 83.31 119 MET A N 1
ATOM 879 C CA . MET A 1 119 ? 17.526 -4.786 -1.492 1.00 83.31 119 MET A CA 1
ATOM 880 C C . MET A 1 119 ? 17.316 -6.231 -1.056 1.00 83.31 119 MET A C 1
ATOM 882 O O . MET A 1 119 ? 16.694 -6.465 -0.021 1.00 83.31 119 MET A O 1
ATOM 886 N N . LYS A 1 120 ? 17.888 -7.207 -1.769 1.00 84.00 120 LYS A N 1
ATOM 887 C CA . LYS A 1 120 ? 17.826 -8.616 -1.354 1.00 84.00 120 LYS A CA 1
ATOM 888 C C . LYS A 1 120 ? 18.378 -8.818 0.061 1.00 84.00 120 LYS A C 1
ATOM 890 O O . LYS A 1 120 ? 17.717 -9.452 0.879 1.00 84.00 120 LYS A O 1
ATOM 895 N N . LEU A 1 121 ? 19.558 -8.265 0.351 1.00 87.06 121 LEU A N 1
ATOM 896 C CA . LEU A 1 121 ? 20.197 -8.381 1.667 1.00 87.06 121 LEU A CA 1
ATOM 897 C C . LEU A 1 121 ? 19.365 -7.712 2.769 1.00 87.06 121 LEU A C 1
ATOM 899 O O . LEU A 1 121 ? 19.176 -8.295 3.833 1.00 87.06 121 LEU A O 1
ATOM 903 N N . TYR A 1 122 ? 18.818 -6.524 2.500 1.00 84.19 122 TYR A N 1
ATOM 904 C CA . TYR A 1 122 ? 17.944 -5.817 3.435 1.00 84.19 122 TYR A CA 1
ATOM 905 C C . TYR A 1 122 ? 16.707 -6.645 3.808 1.00 84.19 122 TYR A C 1
ATOM 907 O O . TYR A 1 122 ? 16.364 -6.764 4.986 1.00 84.19 122 TYR A O 1
ATOM 915 N N . TRP A 1 123 ? 16.050 -7.254 2.819 1.00 80.56 123 TRP A N 1
ATOM 916 C CA . TRP A 1 123 ? 14.865 -8.076 3.063 1.00 80.56 123 TRP A CA 1
ATOM 917 C C . TRP A 1 123 ? 15.186 -9.378 3.791 1.00 80.56 123 TRP A C 1
ATOM 919 O O . TRP A 1 123 ? 14.438 -9.762 4.687 1.00 80.56 123 TRP A O 1
ATOM 929 N N . GLN A 1 124 ? 16.310 -10.024 3.472 1.00 84.19 124 GLN A N 1
ATOM 930 C CA . GLN A 1 124 ? 16.784 -11.189 4.224 1.00 84.19 124 GLN A CA 1
ATOM 931 C C . GLN A 1 124 ? 17.006 -10.840 5.700 1.00 84.19 124 GLN A C 1
ATOM 933 O O . GLN A 1 124 ? 16.443 -11.502 6.569 1.00 84.19 124 GLN A O 1
ATOM 938 N N . TYR A 1 125 ? 17.706 -9.737 5.975 1.00 87.38 125 TYR A N 1
ATOM 939 C CA . TYR A 1 125 ? 17.912 -9.238 7.335 1.00 87.38 125 TYR A CA 1
ATOM 940 C C . TYR A 1 125 ? 16.588 -8.965 8.071 1.00 87.38 125 TYR A C 1
ATOM 942 O O . TYR A 1 125 ? 16.418 -9.351 9.227 1.00 87.38 125 TYR A O 1
ATOM 950 N N . ARG A 1 126 ? 15.619 -8.321 7.406 1.00 83.56 126 ARG A N 1
ATOM 951 C CA . ARG A 1 126 ? 14.292 -8.044 7.985 1.00 83.56 126 ARG A CA 1
ATOM 952 C C . ARG A 1 126 ? 13.545 -9.328 8.352 1.00 83.56 126 ARG A C 1
ATOM 954 O O . ARG A 1 126 ? 12.973 -9.394 9.438 1.00 83.56 126 ARG A O 1
ATOM 961 N N . LEU A 1 127 ? 13.563 -10.331 7.473 1.00 82.81 127 LEU A N 1
ATOM 962 C CA . LEU A 1 127 ? 12.917 -11.625 7.711 1.00 82.81 127 LEU A CA 1
ATOM 963 C C . LEU A 1 127 ? 13.581 -12.391 8.859 1.00 82.81 127 LEU A C 1
ATOM 965 O O . LEU A 1 127 ? 12.886 -12.966 9.693 1.00 82.81 127 LEU A O 1
ATOM 969 N N . GLU A 1 128 ? 14.912 -12.374 8.934 1.00 88.88 128 GLU A N 1
ATOM 970 C CA . GLU A 1 128 ? 15.662 -12.970 10.044 1.00 88.88 128 GLU A CA 1
ATOM 971 C C . GLU A 1 128 ? 15.305 -12.306 11.375 1.00 88.88 128 GLU A C 1
ATOM 973 O O . GLU A 1 128 ? 14.968 -12.997 12.334 1.00 88.88 128 GLU A O 1
ATOM 978 N N . LYS A 1 129 ? 15.265 -10.970 11.420 1.00 86.12 129 LYS A N 1
ATOM 979 C CA . LYS A 1 129 ? 14.877 -10.233 12.630 1.00 86.12 129 LYS A CA 1
ATOM 980 C C . LYS A 1 129 ? 13.446 -10.515 13.068 1.00 86.12 129 LYS A C 1
ATOM 982 O O . LYS A 1 129 ? 13.190 -10.620 14.264 1.00 86.12 129 LYS A O 1
ATOM 987 N N . GLN A 1 130 ? 12.523 -10.665 12.122 1.00 81.50 130 GLN A N 1
ATOM 988 C CA . GLN A 1 130 ? 11.147 -11.040 12.434 1.00 81.50 130 GLN A CA 1
ATOM 989 C C . GLN A 1 130 ? 11.067 -12.463 13.006 1.00 81.50 130 GLN A C 1
ATOM 991 O O . GLN A 1 130 ? 10.373 -12.682 13.996 1.00 81.50 130 GLN A O 1
ATOM 996 N N . ARG A 1 131 ? 11.819 -13.419 12.442 1.00 82.25 131 ARG A N 1
ATOM 997 C CA . ARG A 1 131 ? 11.911 -14.786 12.982 1.00 82.25 131 ARG A CA 1
ATOM 998 C C . ARG A 1 131 ? 12.493 -14.809 14.395 1.00 82.25 131 ARG A C 1
ATOM 1000 O O . ARG A 1 131 ? 11.911 -15.451 15.257 1.00 82.25 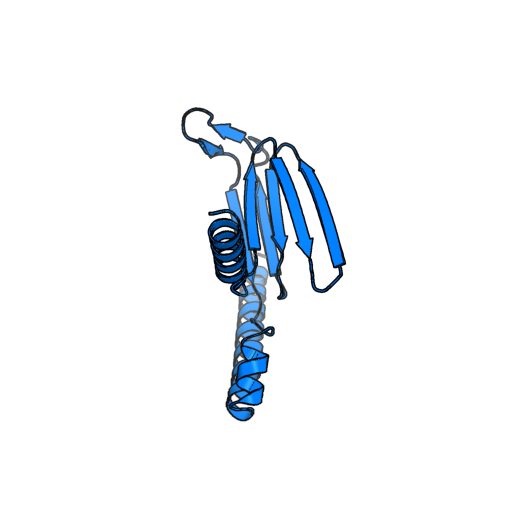131 ARG A O 1
ATOM 1007 N N . GLU A 1 132 ? 13.583 -14.080 14.641 1.00 86.06 132 GLU A N 1
ATOM 1008 C CA . GLU A 1 132 ? 14.202 -13.958 15.973 1.00 86.06 132 GLU A CA 1
ATOM 1009 C C . GLU A 1 132 ? 13.272 -13.339 17.028 1.00 86.06 132 GLU A C 1
ATOM 1011 O O . GLU A 1 132 ? 13.431 -13.601 18.222 1.00 86.06 132 GLU A O 1
ATOM 1016 N N . ALA A 1 133 ? 12.383 -12.433 16.615 1.00 79.38 133 ALA A N 1
ATOM 1017 C CA . ALA A 1 133 ? 11.407 -11.816 17.505 1.00 79.38 133 ALA A CA 1
ATOM 1018 C C . ALA A 1 133 ? 10.301 -12.816 17.857 1.00 79.38 133 ALA A C 1
ATOM 1020 O O . ALA A 1 133 ? 10.014 -13.009 19.034 1.00 79.38 133 ALA A O 1
ATOM 1021 N N . ASN A 1 134 ? 9.759 -13.507 16.851 1.00 76.81 134 ASN A N 1
ATOM 1022 C CA . ASN A 1 134 ? 8.697 -14.492 17.042 1.00 76.81 134 ASN A CA 1
ATOM 1023 C C . ASN A 1 134 ? 9.165 -15.701 17.868 1.00 76.81 134 ASN A C 1
ATOM 1025 O O . ASN A 1 134 ? 8.433 -16.158 18.738 1.00 76.81 134 ASN A O 1
ATOM 1029 N N . SER A 1 135 ? 10.407 -16.162 17.678 1.00 74.00 135 SER A N 1
ATOM 1030 C CA . SER A 1 135 ? 10.989 -17.268 18.454 1.00 74.00 135 SER A CA 1
ATOM 1031 C C . SER 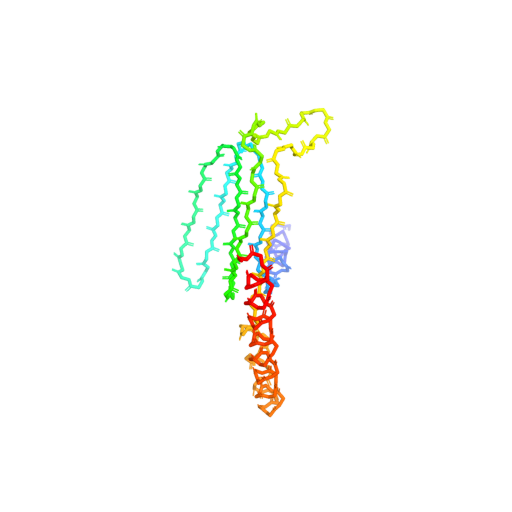A 1 135 ? 11.307 -16.921 19.913 1.00 74.00 135 SER A C 1
ATOM 1033 O O . SER A 1 135 ? 11.740 -17.788 20.659 1.00 74.00 135 SER A O 1
ATOM 1035 N N . ARG A 1 136 ? 11.212 -15.644 20.309 1.00 67.31 136 ARG A N 1
ATOM 1036 C CA . ARG A 1 136 ? 11.381 -15.193 21.703 1.00 67.31 136 ARG A CA 1
ATOM 1037 C C . ARG A 1 136 ? 10.055 -15.047 22.448 1.00 67.31 136 ARG A C 1
ATOM 1039 O O . ARG A 1 136 ? 10.066 -14.829 23.655 1.00 67.31 136 ARG A O 1
ATOM 1046 N N . THR A 1 137 ? 8.948 -15.092 21.717 1.00 57.31 137 THR A N 1
ATOM 1047 C CA . THR A 1 137 ? 7.580 -14.985 22.238 1.00 57.31 137 THR A CA 1
ATOM 1048 C C . THR A 1 137 ? 6.852 -16.331 22.309 1.00 57.31 137 THR A C 1
ATOM 1050 O O . THR A 1 137 ? 5.756 -16.367 22.862 1.00 57.31 137 THR A O 1
ATOM 1053 N N . GLU A 1 138 ? 7.451 -17.403 21.776 1.00 48.88 138 GLU A N 1
ATOM 1054 C CA . GLU A 1 138 ? 7.075 -18.815 21.996 1.00 48.88 138 GLU A CA 1
ATOM 1055 C C . GLU A 1 138 ? 7.859 -19.407 23.176 1.00 48.88 138 GLU A C 1
ATOM 1057 O O . GLU A 1 138 ? 7.255 -20.191 23.942 1.00 48.88 138 GLU A O 1
#